Protein AF-Q6PPG6-F1 (afdb_monomer_lite)

Secondary structure (DSSP, 8-state):
----SEEEEEETTEEEEEEEEE-SSSSS--HHHHHHHHHHHHHHHT-S-EEETTEEEEEEEEEEEEEEEESEEEES--HHHHHHHHTT---HHHHHHHHHHHHHHHHHHHHHT-EEEEEEEE-------

Structure (mmCIF, N/CA/C/O backbone):
data_AF-Q6PPG6-F1
#
_entry.id   AF-Q6PPG6-F1
#
loop_
_atom_site.group_PDB
_atom_site.id
_atom_site.type_symbol
_atom_site.label_atom_id
_atom_site.label_alt_id
_atom_site.label_comp_id
_atom_site.label_asym_id
_atom_site.label_entity_id
_atom_site.label_seq_id
_atom_site.pdbx_PDB_ins_code
_atom_site.Cartn_x
_atom_site.Cartn_y
_atom_site.Cartn_z
_atom_site.occupancy
_atom_site.B_iso_or_equiv
_atom_site.auth_seq_id
_atom_site.auth_comp_id
_atom_site.auth_asym_id
_atom_site.auth_atom_id
_atom_site.pdbx_PDB_model_num
ATOM 1 N N . TYR A 1 1 ? -20.174 -7.221 -3.770 1.00 63.66 1 TYR A N 1
ATOM 2 C CA . TYR A 1 1 ? -19.837 -7.264 -2.335 1.00 63.66 1 TYR A CA 1
ATOM 3 C C . TYR A 1 1 ? -18.473 -6.624 -2.143 1.00 63.66 1 TYR A C 1
ATOM 5 O O . TYR A 1 1 ? -17.620 -6.829 -2.996 1.00 63.66 1 TYR A O 1
ATOM 13 N N . LEU A 1 2 ? -18.300 -5.807 -1.100 1.00 84.06 2 LEU A N 1
ATOM 14 C CA . LEU A 1 2 ? -17.007 -5.237 -0.711 1.00 84.06 2 LEU A CA 1
ATOM 15 C C . LEU A 1 2 ? -16.338 -6.225 0.253 1.00 84.06 2 LEU A C 1
ATOM 17 O O . LEU A 1 2 ? -16.837 -6.425 1.358 1.00 84.06 2 LEU A O 1
ATOM 21 N N . THR A 1 3 ? -15.270 -6.880 -0.191 1.00 90.06 3 THR A N 1
ATOM 22 C CA . THR A 1 3 ? -14.541 -7.897 0.578 1.00 90.06 3 THR A CA 1
ATOM 23 C C . THR A 1 3 ? -13.058 -7.571 0.559 1.00 90.06 3 THR A C 1
ATOM 25 O O . THR A 1 3 ? -12.526 -7.310 -0.522 1.00 90.06 3 THR A O 1
ATOM 28 N N . ALA A 1 4 ? -12.431 -7.612 1.733 1.00 93.44 4 ALA A N 1
ATOM 29 C CA . ALA A 1 4 ? -10.991 -7.502 1.877 1.00 93.44 4 ALA A CA 1
ATOM 30 C C . ALA A 1 4 ? -10.344 -8.835 1.500 1.00 93.44 4 ALA A C 1
ATOM 32 O O . ALA A 1 4 ? -10.961 -9.890 1.674 1.00 93.44 4 ALA A O 1
ATOM 33 N N . ASP A 1 5 ? -9.105 -8.787 1.020 1.00 96.19 5 ASP A N 1
ATOM 34 C CA . ASP A 1 5 ? -8.357 -10.000 0.692 1.00 96.19 5 ASP A CA 1
ATOM 35 C C . ASP A 1 5 ? -7.869 -10.713 1.962 1.00 96.19 5 ASP A C 1
ATOM 37 O O . ASP A 1 5 ? -7.891 -11.940 2.037 1.00 96.19 5 ASP A O 1
ATOM 41 N N . GLU A 1 6 ? -7.431 -9.949 2.968 1.00 96.75 6 GLU A N 1
ATOM 42 C CA . GLU A 1 6 ? -6.892 -10.476 4.223 1.00 96.75 6 GLU A CA 1
ATOM 43 C C . GLU A 1 6 ? -7.250 -9.556 5.403 1.00 96.75 6 GLU A C 1
ATOM 45 O O . GLU A 1 6 ? -7.256 -8.330 5.276 1.00 96.75 6 GLU A O 1
ATOM 50 N N . VAL A 1 7 ? -7.530 -10.154 6.565 1.00 96.62 7 VAL A N 1
ATOM 51 C CA . VAL A 1 7 ? -7.630 -9.461 7.857 1.00 96.62 7 VAL A CA 1
ATOM 52 C C . VAL A 1 7 ? -6.682 -10.163 8.822 1.00 96.62 7 VAL A C 1
ATOM 54 O O . VAL A 1 7 ? -6.890 -11.325 9.163 1.00 96.62 7 VAL A O 1
ATOM 57 N N . GLU A 1 8 ? -5.619 -9.474 9.224 1.00 97.25 8 GLU A N 1
ATOM 58 C CA . GLU A 1 8 ? -4.548 -10.027 10.057 1.00 97.25 8 GLU A CA 1
ATOM 59 C C . GLU A 1 8 ? -4.618 -9.444 11.468 1.00 97.25 8 GLU A C 1
ATOM 61 O O . GLU A 1 8 ? -4.605 -8.225 11.622 1.00 97.25 8 GLU A O 1
ATOM 66 N N . PHE A 1 9 ? -4.643 -10.295 12.495 1.00 96.75 9 PHE A N 1
ATOM 67 C CA . PHE A 1 9 ? -4.508 -9.866 13.889 1.00 96.75 9 PHE A CA 1
ATOM 68 C C . PHE A 1 9 ? -3.044 -9.563 14.210 1.00 96.75 9 PHE A C 1
ATOM 70 O O . PHE A 1 9 ? -2.185 -10.436 14.113 1.00 96.75 9 PHE A O 1
ATOM 77 N N . ILE A 1 10 ? -2.772 -8.327 14.626 1.00 96.25 10 ILE A N 1
ATOM 78 C CA . ILE A 1 10 ? -1.453 -7.892 15.109 1.00 96.25 10 ILE A CA 1
ATOM 79 C C . ILE A 1 10 ? -1.326 -8.141 16.613 1.00 96.25 10 ILE A C 1
ATOM 81 O O . ILE A 1 10 ? -0.237 -8.389 17.127 1.00 96.25 10 ILE A O 1
ATOM 85 N N . ASN A 1 11 ? -2.453 -8.084 17.321 1.00 95.06 11 ASN A N 1
ATOM 86 C CA . ASN A 1 11 ? -2.627 -8.495 18.709 1.00 95.06 11 ASN A CA 1
ATOM 87 C C . ASN A 1 11 ? -4.120 -8.786 18.959 1.00 95.06 11 ASN A C 1
ATOM 89 O O . ASN A 1 11 ? -4.907 -8.812 18.016 1.00 95.06 11 ASN A O 1
ATOM 93 N N . GLU A 1 12 ? -4.510 -9.015 20.214 1.00 93.62 12 GLU A N 1
ATOM 94 C CA . GLU A 1 12 ? -5.885 -9.390 20.582 1.00 93.62 12 GLU A CA 1
ATOM 95 C C . GLU A 1 12 ? -6.947 -8.344 20.197 1.00 93.62 12 GLU A C 1
ATOM 97 O O . GLU A 1 12 ? -8.081 -8.721 19.907 1.00 93.62 12 GLU A O 1
ATOM 102 N N . ASP A 1 13 ? -6.580 -7.058 20.140 1.00 95.38 13 ASP A N 1
ATOM 103 C CA . ASP A 1 13 ? -7.517 -5.941 19.948 1.00 95.38 13 ASP A CA 1
ATOM 104 C C . ASP A 1 13 ? -7.261 -5.146 18.658 1.00 95.38 13 ASP A C 1
ATOM 106 O O . ASP A 1 13 ? -7.866 -4.091 18.450 1.00 95.38 13 ASP A O 1
ATOM 110 N N . GLU A 1 14 ? -6.334 -5.586 17.807 1.00 97.19 14 GLU A N 1
ATOM 111 C CA . GLU A 1 14 ? -5.875 -4.803 16.663 1.00 97.19 14 GLU A CA 1
ATOM 112 C C . GLU A 1 14 ? -5.657 -5.647 15.418 1.00 97.19 14 GLU A C 1
ATOM 114 O O . GLU A 1 14 ? -4.940 -6.651 15.442 1.00 97.19 14 GLU A O 1
ATOM 119 N N . VAL A 1 15 ? -6.237 -5.186 14.311 1.00 98.12 15 VAL A N 1
ATOM 120 C CA . VAL A 1 15 ? -6.141 -5.860 13.017 1.00 98.12 15 VAL A CA 1
ATOM 121 C C . VAL A 1 15 ? -5.659 -4.943 11.898 1.00 98.12 15 VAL A C 1
ATOM 123 O O . VAL A 1 15 ? -5.863 -3.728 11.910 1.00 98.12 15 VAL A O 1
ATOM 126 N N . ILE A 1 16 ? -5.067 -5.544 10.873 1.00 98.25 16 ILE A N 1
ATOM 127 C CA . ILE A 1 16 ? -4.815 -4.902 9.586 1.00 98.25 16 ILE A CA 1
ATOM 128 C C . ILE A 1 16 ? -5.785 -5.483 8.564 1.00 98.25 16 ILE A C 1
ATOM 130 O O . ILE A 1 16 ? -5.776 -6.685 8.310 1.00 98.25 16 ILE A O 1
ATOM 134 N N . ILE A 1 17 ? -6.591 -4.619 7.950 1.00 98.12 17 ILE A N 1
ATOM 135 C CA . ILE A 1 17 ? -7.396 -4.945 6.771 1.00 98.12 17 ILE A CA 1
ATOM 136 C C . ILE A 1 17 ? -6.528 -4.699 5.542 1.00 98.12 17 ILE A C 1
ATOM 138 O O . ILE A 1 17 ? -6.025 -3.590 5.340 1.00 98.12 17 ILE A O 1
ATOM 142 N N . ARG A 1 18 ? -6.351 -5.723 4.710 1.00 97.81 18 ARG A N 1
ATOM 143 C CA . ARG A 1 18 ? -5.394 -5.688 3.611 1.00 97.81 18 ARG A CA 1
ATOM 144 C C . ARG A 1 18 ? -6.029 -5.997 2.263 1.00 97.81 18 ARG A C 1
ATOM 146 O O . ARG A 1 18 ? -6.781 -6.954 2.111 1.00 97.81 18 ARG A O 1
ATOM 153 N N . GLU A 1 19 ? -5.642 -5.200 1.272 1.00 98.06 19 GLU A N 1
ATOM 154 C CA . GLU A 1 19 ? -5.839 -5.485 -0.152 1.00 98.06 19 GLU A CA 1
ATOM 155 C C . GLU A 1 19 ? -4.485 -5.799 -0.779 1.00 98.06 19 GLU A C 1
ATOM 157 O O . GLU A 1 19 ? -3.502 -5.085 -0.556 1.00 98.06 19 GLU A O 1
ATOM 162 N N . SER A 1 20 ? -4.435 -6.868 -1.567 1.00 97.19 20 SER A N 1
ATOM 163 C CA . SER A 1 20 ? -3.216 -7.369 -2.183 1.00 97.19 20 SER A CA 1
ATOM 164 C C . SER A 1 20 ? -3.331 -7.334 -3.701 1.00 97.19 20 SER A C 1
ATOM 166 O O . SER A 1 20 ? -4.227 -7.930 -4.294 1.00 97.19 20 SER A O 1
ATOM 168 N N . LYS A 1 21 ? -2.383 -6.676 -4.373 1.00 96.69 21 LYS A N 1
ATOM 169 C CA . LYS A 1 21 ? -2.272 -6.721 -5.837 1.00 96.69 21 LYS A CA 1
ATOM 170 C C . LYS A 1 21 ? -0.937 -7.334 -6.228 1.00 96.69 21 LYS A C 1
ATOM 172 O O . LYS A 1 21 ? 0.121 -6.860 -5.825 1.00 96.69 21 LYS A O 1
ATOM 177 N N . ASN A 1 22 ? -1.000 -8.367 -7.057 1.00 95.75 22 ASN A N 1
ATOM 178 C CA . ASN A 1 22 ? 0.165 -9.075 -7.568 1.00 95.75 22 ASN A CA 1
ATOM 179 C C . ASN A 1 22 ? 0.314 -8.865 -9.079 1.00 95.75 22 ASN A C 1
ATOM 181 O O . ASN A 1 22 ? -0.671 -8.659 -9.790 1.00 95.75 22 ASN A O 1
ATOM 185 N N . THR A 1 23 ? 1.535 -8.978 -9.595 1.00 93.62 23 THR A N 1
ATOM 186 C CA . THR A 1 23 ? 1.780 -9.118 -11.031 1.00 93.62 23 THR A CA 1
ATOM 187 C C . THR A 1 23 ? 2.819 -10.193 -11.315 1.00 93.62 23 THR A C 1
ATOM 189 O O . THR A 1 23 ? 3.853 -10.264 -10.667 1.00 93.62 23 THR A O 1
ATOM 192 N N . THR A 1 24 ? 2.569 -11.006 -12.341 1.00 87.31 24 THR A N 1
ATOM 193 C CA . THR A 1 24 ? 3.532 -12.000 -12.853 1.00 87.31 24 THR A CA 1
ATOM 194 C C . THR A 1 24 ? 4.152 -11.590 -14.190 1.00 87.31 24 THR A C 1
ATOM 196 O O . THR A 1 24 ? 5.076 -12.237 -14.674 1.00 87.31 24 THR A O 1
ATOM 199 N N . ARG A 1 25 ? 3.641 -10.519 -14.816 1.00 84.88 25 ARG A N 1
ATOM 200 C CA . ARG A 1 25 ? 4.057 -10.059 -16.157 1.00 84.88 25 ARG A CA 1
ATOM 201 C C . ARG A 1 25 ? 4.782 -8.716 -16.139 1.00 84.88 25 ARG A C 1
ATOM 203 O O . ARG A 1 25 ? 5.522 -8.411 -17.069 1.00 84.88 25 ARG A O 1
ATOM 210 N N . GLY A 1 26 ? 4.533 -7.894 -15.123 1.00 86.00 26 GLY A N 1
ATOM 211 C CA . GLY A 1 26 ? 5.168 -6.592 -14.938 1.00 86.00 26 GLY A CA 1
ATOM 212 C C . GLY A 1 26 ? 6.080 -6.568 -13.715 1.00 86.00 26 GLY A C 1
ATOM 213 O O . GLY A 1 26 ? 6.177 -7.541 -12.978 1.00 86.00 26 GLY A O 1
ATOM 214 N N . VAL A 1 27 ? 6.719 -5.422 -13.482 1.00 92.19 27 VAL A N 1
ATOM 215 C CA . VAL A 1 27 ? 7.468 -5.178 -12.235 1.00 92.19 27 VAL A CA 1
ATOM 216 C C . VAL A 1 27 ? 6.517 -4.859 -11.083 1.00 92.19 27 VAL A C 1
ATOM 218 O O . VAL A 1 27 ? 6.694 -5.347 -9.979 1.00 92.19 27 VAL A O 1
ATOM 221 N N . LEU A 1 28 ? 5.479 -4.067 -11.356 1.00 94.69 28 LEU A N 1
ATOM 222 C CA . LEU A 1 28 ? 4.427 -3.709 -10.404 1.00 94.69 28 LEU A CA 1
ATOM 223 C C . LEU A 1 28 ? 3.048 -3.940 -11.028 1.00 94.69 28 LEU A C 1
ATOM 225 O O . LEU A 1 28 ? 2.938 -3.875 -12.265 1.00 94.69 28 LEU A O 1
ATOM 229 N N . PRO A 1 29 ? 2.001 -4.137 -10.206 1.00 95.8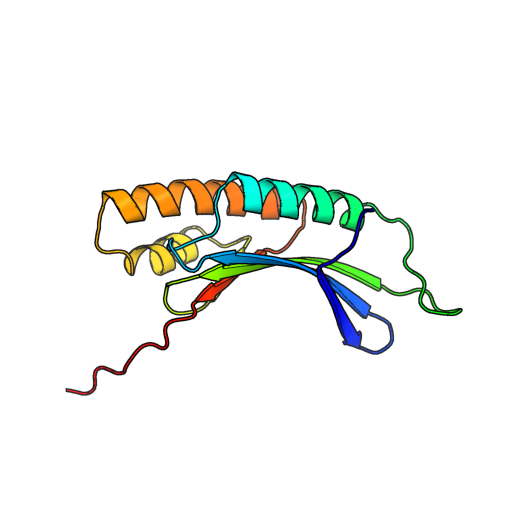1 29 PRO A N 1
ATOM 230 C CA . PRO A 1 29 ? 0.615 -4.153 -10.664 1.00 95.81 29 PRO A CA 1
ATOM 231 C C . PRO A 1 29 ? 0.249 -2.949 -11.548 1.00 95.81 29 PRO A C 1
ATOM 233 O O . PRO A 1 29 ? 0.957 -1.926 -11.620 1.00 95.81 29 PRO A O 1
ATOM 236 N N . SER A 1 30 ? -0.841 -3.078 -12.305 1.00 95.75 30 SER A N 1
ATOM 237 C CA . SER A 1 30 ? -1.288 -1.982 -13.165 1.00 95.75 30 SER A CA 1
ATOM 238 C C . SER A 1 30 ? -1.772 -0.798 -12.322 1.00 95.75 30 SER A C 1
ATOM 240 O O . SER A 1 30 ? -2.152 -0.951 -11.165 1.00 95.75 30 S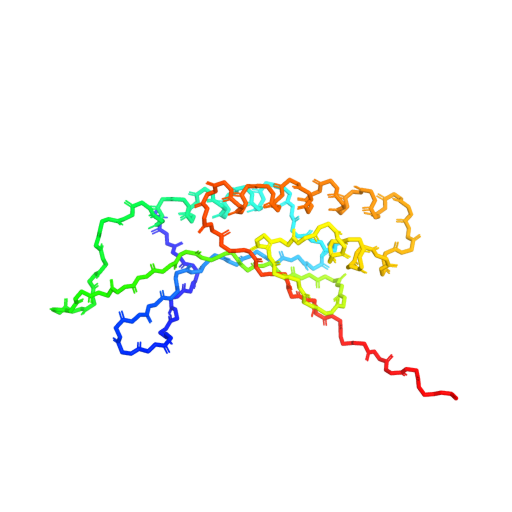ER A O 1
ATOM 242 N N . MET A 1 31 ? -1.780 0.407 -12.902 1.00 96.69 31 MET A N 1
ATOM 243 C CA . MET A 1 31 ? -2.325 1.570 -12.190 1.00 96.69 31 MET A CA 1
ATOM 244 C C . MET A 1 31 ? -3.811 1.416 -11.872 1.00 96.69 31 MET A C 1
ATOM 246 O O . MET A 1 31 ? -4.259 1.942 -10.860 1.00 96.69 31 MET A O 1
ATOM 250 N N . ASN A 1 32 ? -4.561 0.700 -12.712 1.00 96.81 32 ASN A N 1
ATOM 251 C CA . ASN A 1 32 ? -5.974 0.442 -12.462 1.00 96.81 32 ASN A CA 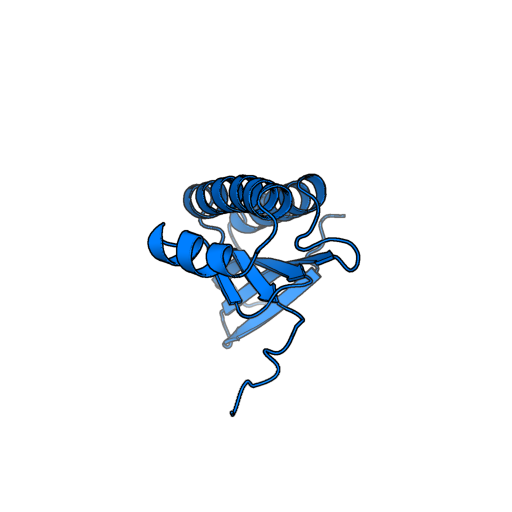1
ATOM 252 C C . ASN A 1 32 ? -6.147 -0.492 -11.260 1.00 96.81 32 ASN A C 1
ATOM 254 O O . ASN A 1 32 ? -6.960 -0.191 -10.396 1.00 96.81 32 ASN A O 1
ATOM 258 N N . ASP A 1 33 ? -5.325 -1.542 -11.152 1.00 96.38 33 ASP A N 1
ATOM 259 C CA . ASP A 1 33 ? -5.346 -2.448 -9.995 1.00 96.38 33 ASP A CA 1
ATOM 260 C C . ASP A 1 33 ? -4.991 -1.712 -8.698 1.00 96.38 33 ASP A C 1
ATOM 262 O O . ASP A 1 33 ? -5.657 -1.882 -7.681 1.00 96.38 33 ASP A O 1
ATOM 266 N N . ILE A 1 34 ? -3.961 -0.858 -8.731 1.00 97.44 34 ILE A N 1
ATOM 267 C CA . ILE A 1 34 ? -3.542 -0.076 -7.558 1.00 97.44 34 ILE A CA 1
ATOM 268 C C . ILE A 1 34 ? -4.655 0.893 -7.133 1.00 97.44 34 ILE A C 1
ATOM 270 O O . ILE A 1 34 ? -4.974 0.979 -5.950 1.00 97.44 34 ILE A O 1
ATOM 274 N N . LYS A 1 35 ? -5.268 1.606 -8.088 1.00 97.56 35 LYS A N 1
ATOM 275 C CA . LYS A 1 35 ? -6.373 2.541 -7.818 1.00 97.56 35 LYS A CA 1
ATOM 276 C C . LYS A 1 35 ? -7.603 1.837 -7.251 1.00 97.56 35 LYS A C 1
ATOM 278 O O . LYS A 1 35 ? -8.190 2.343 -6.303 1.00 97.56 35 LYS A O 1
ATOM 283 N N . ASP A 1 36 ? -7.964 0.683 -7.806 1.00 96.38 36 ASP A N 1
ATOM 284 C CA . ASP A 1 36 ? -9.064 -0.147 -7.306 1.00 96.38 36 ASP A CA 1
ATOM 285 C C . ASP A 1 36 ? -8.827 -0.574 -5.850 1.00 96.38 36 ASP A C 1
ATOM 287 O O . ASP A 1 36 ? -9.683 -0.359 -4.993 1.00 96.38 36 ASP A O 1
ATOM 291 N N . GLY A 1 37 ? -7.635 -1.095 -5.541 1.00 96.69 37 GLY A N 1
ATOM 292 C CA . GLY A 1 37 ? -7.299 -1.488 -4.172 1.00 96.69 37 GLY A CA 1
ATOM 293 C C . GLY A 1 37 ? -7.306 -0.302 -3.200 1.00 96.69 37 GLY A C 1
ATOM 294 O O . GLY A 1 37 ? -7.879 -0.402 -2.119 1.00 96.69 37 GLY A O 1
ATOM 295 N N . LEU A 1 38 ? -6.745 0.851 -3.589 1.00 97.69 38 LEU A N 1
ATOM 296 C CA . LEU A 1 38 ? -6.774 2.057 -2.751 1.00 97.69 38 LEU A CA 1
ATOM 297 C C . LEU A 1 38 ? -8.199 2.549 -2.501 1.00 97.69 38 LEU A C 1
ATOM 299 O O . LEU A 1 38 ? -8.506 2.970 -1.391 1.00 97.69 38 LEU A O 1
ATOM 303 N N . PHE A 1 39 ? -9.074 2.480 -3.506 1.00 96.62 39 PHE A N 1
ATOM 304 C CA . PHE A 1 39 ? -10.469 2.875 -3.351 1.00 96.62 39 PHE A CA 1
ATOM 305 C C . PHE A 1 39 ? -11.185 2.012 -2.308 1.00 96.62 39 PHE A C 1
ATOM 307 O O . PHE A 1 39 ? -11.851 2.547 -1.425 1.00 96.62 39 PHE A O 1
ATOM 314 N N . LYS A 1 40 ? -11.001 0.689 -2.341 1.00 96.62 40 LYS A N 1
ATOM 315 C CA . LYS A 1 40 ? -11.561 -0.193 -1.308 1.00 96.62 40 LYS A CA 1
ATOM 316 C C . LYS A 1 40 ? -10.985 0.100 0.078 1.00 96.62 40 LYS A C 1
ATOM 318 O O . LYS A 1 40 ? -11.737 0.184 1.043 1.00 96.62 40 LYS A O 1
ATOM 323 N N . LEU A 1 41 ? -9.667 0.285 0.180 1.00 97.88 41 LEU A N 1
ATOM 324 C CA . LEU A 1 41 ? -9.004 0.595 1.449 1.00 97.88 41 LEU A CA 1
ATOM 325 C C . LEU A 1 41 ? -9.435 1.947 2.021 1.00 97.88 41 LEU A C 1
ATOM 327 O O . LEU A 1 41 ? -9.527 2.075 3.236 1.00 97.88 41 LEU A O 1
ATOM 331 N N . LEU A 1 42 ? -9.757 2.925 1.171 1.00 96.88 42 LEU A N 1
ATOM 332 C CA . LEU A 1 42 ? -10.375 4.176 1.601 1.00 96.88 42 LEU A CA 1
ATOM 333 C C . LEU A 1 42 ? -11.747 3.925 2.231 1.00 96.88 42 LEU A C 1
ATOM 335 O O . LEU A 1 42 ? -12.041 4.478 3.281 1.00 96.88 42 LEU A O 1
ATOM 339 N N . LEU A 1 43 ? -12.581 3.061 1.648 1.00 96.69 43 LEU A N 1
ATOM 340 C CA . LEU A 1 43 ? -13.865 2.713 2.266 1.00 96.69 43 LEU A CA 1
ATOM 341 C C . LEU A 1 43 ? -13.665 2.047 3.634 1.00 96.69 43 LEU A C 1
ATOM 343 O O . LEU A 1 43 ? -14.363 2.392 4.585 1.00 96.69 43 LEU A O 1
ATOM 347 N N . TYR A 1 44 ? -12.687 1.144 3.751 1.00 96.50 44 TYR A N 1
ATOM 348 C CA . TYR A 1 44 ? -12.350 0.519 5.029 1.00 96.50 44 TYR A CA 1
ATOM 349 C C . TYR A 1 44 ? -11.796 1.517 6.048 1.00 96.50 44 TYR A C 1
ATOM 351 O O . TYR A 1 44 ? -12.178 1.455 7.212 1.00 96.50 44 TYR A O 1
ATOM 359 N N . SER A 1 45 ? -10.949 2.463 5.636 1.00 95.44 45 SER A N 1
ATOM 360 C CA . SER A 1 45 ? -10.354 3.447 6.549 1.00 95.44 45 SER A CA 1
ATOM 361 C C . SER A 1 45 ? -11.372 4.427 7.136 1.00 95.44 45 SER A C 1
ATOM 363 O O . SER A 1 45 ? -11.091 5.045 8.157 1.00 95.44 45 SER A O 1
ATOM 365 N N . GLN A 1 46 ? -12.549 4.559 6.515 1.00 95.00 46 GLN A N 1
ATOM 366 C CA . GLN A 1 46 ? -13.639 5.414 6.994 1.00 95.00 46 GLN A CA 1
ATOM 367 C C . GLN A 1 46 ? -14.663 4.687 7.876 1.00 95.00 46 GLN A C 1
ATOM 369 O O . GLN A 1 46 ? -15.660 5.293 8.276 1.00 95.00 46 GLN A O 1
ATOM 374 N N . LEU A 1 47 ? -14.463 3.404 8.192 1.00 95.00 47 LEU A N 1
ATOM 375 C CA . LEU A 1 47 ? -15.321 2.723 9.159 1.00 95.00 47 LEU A CA 1
ATOM 376 C C . LEU A 1 47 ? -15.187 3.391 10.537 1.00 95.00 47 LEU A C 1
ATOM 378 O O . LEU A 1 47 ? -14.090 3.699 10.994 1.00 95.00 47 LEU A O 1
ATOM 382 N N . SER A 1 48 ? -16.306 3.609 11.227 1.00 95.12 48 SER A N 1
ATOM 383 C CA . SER A 1 48 ? -16.271 4.157 12.589 1.00 95.12 48 SER A CA 1
ATOM 384 C C . SER A 1 48 ? -15.868 3.100 13.616 1.00 95.12 48 SER A C 1
ATOM 386 O O . SER A 1 48 ? -15.198 3.400 14.607 1.00 95.12 48 SER A O 1
ATOM 388 N N . GLU A 1 49 ? -16.301 1.858 13.391 1.00 95.94 49 GLU A N 1
ATOM 389 C CA . GLU A 1 49 ? -16.108 0.733 14.298 1.00 95.94 49 GLU A CA 1
ATOM 390 C C . GLU A 1 49 ? -15.952 -0.568 13.513 1.00 95.94 49 GLU A C 1
ATOM 392 O O . GLU A 1 49 ? -16.611 -0.775 12.493 1.00 95.94 49 GLU A O 1
ATOM 397 N N . LEU A 1 50 ? -15.106 -1.454 14.030 1.00 95.94 50 LEU A N 1
ATOM 398 C CA . LEU A 1 50 ? -14.984 -2.834 13.591 1.00 95.94 50 LEU A CA 1
ATOM 399 C C . LEU A 1 50 ? -15.224 -3.725 14.805 1.00 95.94 50 LEU A C 1
ATOM 401 O O . LEU A 1 50 ? -14.617 -3.508 15.855 1.00 95.94 50 LEU A O 1
ATOM 405 N N . HIS A 1 51 ? -16.107 -4.707 14.659 1.00 95.19 51 HIS A N 1
ATOM 406 C CA . HIS A 1 51 ? -16.458 -5.641 15.724 1.00 95.19 51 HIS A CA 1
ATOM 407 C C . HIS A 1 51 ? -16.106 -7.064 15.303 1.00 95.19 51 HIS A C 1
ATOM 409 O O . HIS A 1 51 ? -16.366 -7.460 14.164 1.00 95.19 51 HIS A O 1
ATOM 415 N N . TYR A 1 52 ? -15.521 -7.818 16.226 1.00 94.38 52 TYR A N 1
ATOM 416 C CA . TYR A 1 52 ? -15.317 -9.256 16.115 1.00 94.38 52 TYR A CA 1
ATOM 417 C C . TYR A 1 52 ? -15.959 -9.910 17.335 1.00 94.38 52 TYR A C 1
ATOM 419 O O . TYR A 1 52 ? -15.527 -9.683 18.466 1.00 94.38 52 TYR A O 1
ATOM 427 N N . GLU A 1 53 ? -17.036 -10.661 17.094 1.00 91.50 53 GLU A N 1
ATOM 428 C CA . GLU A 1 53 ? -17.982 -11.075 18.139 1.00 91.50 53 GLU A CA 1
ATOM 429 C C . GLU A 1 53 ? -18.484 -9.848 18.929 1.00 91.50 53 GLU A C 1
ATOM 431 O O . GLU A 1 53 ? -18.911 -8.867 18.321 1.00 91.50 53 GLU A O 1
ATOM 436 N N . ASP A 1 54 ? -18.400 -9.873 20.261 1.00 91.94 54 ASP A N 1
ATOM 437 C CA . ASP A 1 54 ? -18.825 -8.778 21.143 1.00 91.94 54 ASP A CA 1
ATOM 438 C C . ASP A 1 54 ? -17.696 -7.774 21.454 1.00 91.94 54 ASP A C 1
ATOM 440 O O . ASP A 1 54 ? -17.794 -6.978 22.393 1.00 91.94 54 ASP A O 1
ATOM 444 N N . ARG A 1 55 ? -16.583 -7.818 20.705 1.00 93.50 55 ARG A N 1
ATOM 445 C CA . ARG A 1 55 ? -15.395 -6.989 20.954 1.00 93.50 55 ARG A CA 1
ATOM 446 C C . ARG A 1 55 ? -15.170 -5.980 19.840 1.00 93.50 55 ARG A C 1
ATOM 448 O O . ARG A 1 55 ? -15.110 -6.330 18.663 1.00 93.50 55 ARG A O 1
ATOM 455 N N . ARG A 1 56 ? -14.944 -4.725 20.230 1.00 96.56 56 ARG A N 1
ATOM 456 C CA . ARG A 1 56 ? -14.503 -3.666 19.321 1.00 96.56 56 ARG A CA 1
ATOM 457 C C . ARG A 1 56 ? -12.998 -3.765 19.091 1.00 96.56 56 ARG A C 1
ATOM 459 O O . ARG A 1 56 ? -12.231 -3.729 20.047 1.00 96.56 56 ARG A O 1
ATOM 466 N N . LEU A 1 57 ? -12.592 -3.786 17.827 1.00 97.81 57 LEU A N 1
ATOM 467 C CA . LEU A 1 57 ? -11.194 -3.820 17.412 1.00 97.81 57 LEU A CA 1
ATOM 468 C C . LEU A 1 57 ? -10.714 -2.439 16.953 1.00 97.81 57 LEU A C 1
ATOM 470 O O . LEU A 1 57 ? -11.449 -1.679 16.311 1.00 97.81 57 LEU A O 1
ATOM 474 N N . ARG A 1 58 ? -9.448 -2.128 17.240 1.00 97.56 58 ARG A N 1
ATOM 475 C CA . ARG A 1 58 ? -8.685 -1.124 16.492 1.00 97.56 58 ARG A CA 1
ATOM 476 C C . ARG A 1 58 ? -8.312 -1.723 15.142 1.00 97.56 58 ARG A C 1
ATOM 478 O O . ARG A 1 58 ? -8.049 -2.919 15.038 1.00 97.56 58 ARG A O 1
ATOM 485 N N . PHE A 1 59 ? -8.275 -0.905 14.100 1.00 97.62 59 PHE A N 1
ATOM 486 C CA . PHE A 1 59 ? -7.884 -1.399 12.791 1.00 97.62 59 PHE A CA 1
ATOM 487 C C . PHE A 1 59 ? -7.180 -0.336 11.963 1.00 97.62 59 PHE A C 1
ATOM 489 O O . PHE A 1 59 ? -7.376 0.865 12.151 1.00 97.62 59 PHE A O 1
ATOM 496 N N . THR A 1 60 ? -6.374 -0.804 11.018 1.00 97.44 60 THR A N 1
ATOM 497 C CA . THR A 1 60 ? -5.798 0.020 9.956 1.00 97.44 60 THR A CA 1
ATOM 498 C C . THR A 1 60 ? -6.015 -0.647 8.604 1.00 97.44 60 THR A C 1
ATOM 500 O O . THR A 1 60 ? -6.166 -1.865 8.510 1.00 97.44 60 THR A O 1
ATOM 503 N N . ALA A 1 61 ? -6.059 0.162 7.549 1.00 97.88 61 ALA A N 1
ATOM 504 C CA . ALA A 1 61 ? -6.106 -0.306 6.172 1.00 97.88 61 ALA A CA 1
ATOM 505 C C . ALA A 1 61 ? -4.696 -0.264 5.563 1.00 97.88 61 ALA A C 1
ATOM 507 O O . ALA A 1 61 ? -3.974 0.722 5.727 1.00 97.88 61 ALA A O 1
ATOM 508 N N . GLN A 1 62 ? -4.309 -1.319 4.846 1.00 98.50 62 GLN A N 1
ATOM 509 C CA . GLN A 1 62 ? -2.981 -1.445 4.248 1.00 98.50 62 GLN A CA 1
ATOM 510 C C . GLN A 1 62 ? -3.053 -2.032 2.836 1.00 98.50 62 GLN A C 1
ATOM 512 O O . GLN A 1 62 ? -3.736 -3.021 2.578 1.00 98.50 62 GLN A O 1
ATOM 517 N N . MET A 1 63 ? -2.293 -1.449 1.914 1.00 98.38 63 MET A N 1
ATOM 518 C CA . MET A 1 63 ? -2.067 -2.011 0.585 1.00 98.38 63 MET A CA 1
ATOM 519 C C . MET A 1 63 ? -0.828 -2.906 0.613 1.00 98.38 63 MET A C 1
ATOM 521 O O . MET A 1 63 ? 0.218 -2.500 1.119 1.00 98.38 63 MET A O 1
ATOM 525 N N . ARG A 1 64 ? -0.897 -4.083 -0.007 1.00 98.25 64 ARG A N 1
ATOM 526 C CA . ARG A 1 64 ? 0.272 -4.918 -0.304 1.00 98.25 64 ARG A CA 1
ATOM 527 C C . ARG A 1 64 ? 0.412 -5.084 -1.813 1.00 98.25 64 ARG A C 1
ATOM 529 O O . ARG A 1 64 ? -0.501 -5.550 -2.486 1.00 98.25 64 ARG A O 1
ATOM 536 N N . LEU A 1 65 ? 1.565 -4.711 -2.355 1.00 97.88 65 LEU A N 1
ATOM 537 C CA . LEU A 1 65 ? 1.901 -4.908 -3.761 1.00 97.88 65 LEU A CA 1
ATOM 538 C C . LEU A 1 65 ? 3.040 -5.916 -3.871 1.00 97.88 65 LEU A C 1
ATOM 540 O O . LEU A 1 65 ? 4.097 -5.709 -3.278 1.00 97.88 65 LEU A O 1
ATOM 544 N N . THR A 1 66 ? 2.847 -6.967 -4.658 1.00 96.75 66 THR A N 1
ATOM 545 C CA . THR A 1 66 ? 3.902 -7.938 -4.977 1.00 96.75 66 THR A CA 1
ATOM 546 C C . THR A 1 66 ? 4.247 -7.896 -6.459 1.00 96.75 66 THR A C 1
ATOM 548 O O . THR A 1 66 ? 3.404 -7.568 -7.308 1.00 96.75 66 THR A O 1
ATOM 551 N N . GLY A 1 67 ? 5.507 -8.169 -6.782 1.00 94.62 67 GLY A N 1
ATOM 552 C CA . GLY A 1 67 ? 5.956 -8.175 -8.165 1.00 94.62 67 GLY A CA 1
ATOM 553 C C . GLY A 1 67 ? 7.427 -8.521 -8.349 1.00 94.62 67 GLY A C 1
ATOM 554 O O . GLY A 1 67 ? 8.148 -8.884 -7.422 1.00 94.62 67 GLY A O 1
ATOM 555 N N . ASN A 1 68 ? 7.876 -8.397 -9.596 1.00 92.69 68 ASN A N 1
ATOM 556 C CA . ASN A 1 68 ? 9.192 -8.852 -10.029 1.00 92.69 68 ASN A CA 1
ATOM 557 C C . ASN A 1 68 ? 10.271 -7.768 -9.836 1.00 92.69 68 ASN A C 1
ATOM 559 O O . ASN A 1 68 ? 10.646 -7.068 -10.781 1.00 92.69 68 ASN A O 1
ATOM 563 N N . PHE A 1 69 ? 10.718 -7.604 -8.594 1.00 93.31 69 PHE A N 1
ATOM 564 C CA . PHE A 1 69 ? 11.829 -6.747 -8.167 1.00 93.31 69 PHE A CA 1
ATOM 565 C C . PHE A 1 69 ? 12.441 -7.301 -6.873 1.00 93.31 69 PHE A C 1
ATOM 567 O O . PHE A 1 69 ? 11.906 -8.246 -6.296 1.00 93.31 69 PHE A O 1
ATOM 574 N N . SER A 1 70 ? 13.548 -6.719 -6.409 1.00 94.38 70 SER A N 1
ATOM 575 C CA . SER A 1 70 ? 14.234 -7.146 -5.187 1.00 94.38 70 SER A CA 1
ATOM 576 C C . SER A 1 70 ? 13.914 -6.232 -4.006 1.00 94.38 70 SER A C 1
ATOM 578 O O . SER A 1 70 ? 13.849 -5.007 -4.144 1.00 94.38 70 SER A O 1
ATOM 580 N N . GLY A 1 71 ? 13.806 -6.833 -2.821 1.00 94.94 71 GLY A N 1
ATOM 581 C CA . GLY A 1 71 ? 13.663 -6.120 -1.551 1.00 94.94 71 GLY A CA 1
ATOM 582 C C . GLY A 1 71 ? 12.241 -5.643 -1.250 1.00 94.94 71 GLY A C 1
ATOM 583 O O . GLY A 1 71 ? 11.265 -6.108 -1.837 1.00 94.94 71 GLY A O 1
ATOM 584 N N . GLU A 1 72 ? 12.137 -4.720 -0.297 1.00 96.94 72 GLU A N 1
ATOM 585 C CA . GLU A 1 72 ? 10.871 -4.182 0.204 1.00 96.94 72 GLU A CA 1
ATOM 586 C C . GLU A 1 72 ? 10.930 -2.653 0.281 1.00 96.94 72 GLU A C 1
ATOM 588 O O . GLU A 1 72 ? 11.985 -2.065 0.532 1.00 96.94 72 GLU A O 1
ATOM 593 N N . LEU A 1 73 ? 9.789 -2.004 0.055 1.00 97.94 73 LEU A N 1
ATOM 594 C CA . LEU A 1 73 ? 9.617 -0.562 0.201 1.00 97.94 73 LEU A CA 1
ATOM 595 C C . LEU A 1 73 ? 8.268 -0.286 0.865 1.00 97.94 73 LEU A C 1
ATOM 597 O O . LEU A 1 73 ? 7.232 -0.738 0.386 1.00 97.94 73 LEU A O 1
ATOM 601 N N . SER A 1 74 ? 8.281 0.474 1.956 1.00 98.25 74 SER A N 1
ATOM 602 C CA . SER A 1 74 ? 7.063 0.949 2.620 1.00 98.25 74 SER A CA 1
ATOM 603 C C . SER A 1 74 ? 6.782 2.392 2.228 1.00 98.25 74 SER A C 1
ATOM 605 O O . SER A 1 74 ? 7.679 3.225 2.311 1.00 98.25 74 SER A O 1
ATOM 607 N N . LEU A 1 75 ? 5.547 2.681 1.828 1.00 98.44 75 LEU A N 1
ATOM 608 C CA . LEU A 1 75 ? 5.043 4.009 1.499 1.00 98.44 75 LEU A CA 1
ATOM 609 C C . LEU A 1 75 ? 4.037 4.469 2.576 1.00 98.44 75 LEU A C 1
ATOM 611 O O . LEU A 1 75 ? 3.262 3.638 3.057 1.00 98.44 75 LEU A O 1
ATOM 615 N N . PRO A 1 76 ? 4.002 5.763 2.929 1.00 98.31 76 PRO A N 1
ATOM 616 C CA . PRO A 1 76 ? 4.829 6.820 2.362 1.00 98.31 76 PRO A CA 1
ATOM 617 C C . PRO A 1 76 ? 6.313 6.713 2.764 1.00 98.31 76 PRO A C 1
ATOM 619 O O . PRO A 1 76 ? 6.658 6.359 3.888 1.00 98.31 76 PRO A O 1
ATOM 622 N N . ALA A 1 77 ? 7.193 7.015 1.814 1.00 97.69 77 ALA A N 1
ATOM 623 C CA . ALA A 1 77 ? 8.643 6.980 1.912 1.00 97.69 77 ALA A CA 1
ATOM 624 C C . ALA A 1 77 ? 9.238 8.356 1.600 1.00 97.69 77 ALA A C 1
ATOM 626 O O . ALA A 1 77 ? 8.680 9.150 0.838 1.00 97.69 77 ALA A O 1
ATOM 627 N N . LYS A 1 78 ? 10.433 8.604 2.144 1.00 97.38 78 LYS A N 1
ATOM 628 C CA . LYS A 1 78 ? 11.256 9.759 1.768 1.00 97.38 78 LYS A CA 1
ATOM 629 C C . LYS A 1 78 ? 11.780 9.599 0.344 1.00 97.38 78 LYS A C 1
ATOM 631 O O . LYS A 1 78 ? 12.053 8.484 -0.100 1.00 97.38 78 LYS A O 1
ATOM 636 N N . GLU A 1 79 ? 12.044 10.724 -0.312 1.00 95.75 79 GLU A N 1
ATOM 637 C CA . GLU A 1 79 ? 12.594 10.752 -1.671 1.00 95.75 79 GLU A CA 1
ATOM 638 C C . GLU A 1 79 ? 13.891 9.938 -1.802 1.00 95.75 79 GLU A C 1
ATOM 640 O O . GLU A 1 79 ? 14.053 9.166 -2.740 1.00 95.75 79 GLU A O 1
ATOM 645 N N . SER A 1 80 ? 14.792 10.012 -0.816 1.00 96.62 80 SER A N 1
ATOM 646 C CA . SER A 1 80 ? 16.032 9.224 -0.822 1.00 96.62 80 SER A CA 1
ATOM 647 C C . SER A 1 80 ? 15.785 7.710 -0.830 1.00 96.62 80 SER A C 1
ATOM 649 O O . SER A 1 80 ? 16.515 6.974 -1.491 1.00 96.62 80 SER A O 1
ATOM 651 N N . CYS A 1 81 ? 14.747 7.239 -0.134 1.00 97.06 81 CYS A N 1
ATOM 652 C CA . CYS A 1 81 ? 14.351 5.832 -0.130 1.00 97.06 81 CYS A CA 1
ATOM 653 C C . CYS A 1 81 ? 13.747 5.422 -1.479 1.00 97.06 81 CYS A C 1
ATOM 655 O O . CYS A 1 81 ? 14.080 4.350 -1.985 1.00 97.06 81 CYS A O 1
ATOM 657 N N . LEU A 1 82 ? 12.918 6.282 -2.087 1.00 96.44 82 LEU A N 1
ATOM 658 C CA . LEU A 1 82 ? 12.370 6.054 -3.428 1.00 96.44 82 LEU A CA 1
ATOM 659 C C . LEU A 1 82 ? 13.486 5.944 -4.470 1.00 96.44 82 LEU A C 1
ATOM 661 O O . LEU A 1 82 ? 13.535 4.968 -5.215 1.00 96.44 82 LEU A O 1
ATOM 665 N N . GLN A 1 83 ? 14.420 6.895 -4.482 1.00 95.50 83 GLN A N 1
ATOM 666 C CA . GLN A 1 83 ? 15.545 6.897 -5.419 1.00 95.50 83 GLN A CA 1
ATOM 667 C C . GLN A 1 83 ? 16.474 5.696 -5.200 1.00 95.50 83 GLN A C 1
ATOM 669 O O . GLN A 1 83 ? 16.895 5.052 -6.164 1.00 95.50 83 GLN A O 1
ATOM 674 N N . GLY A 1 84 ? 16.728 5.330 -3.938 1.00 96.19 84 GLY A N 1
ATOM 675 C CA . GLY A 1 84 ? 17.455 4.111 -3.591 1.00 96.19 84 GLY A CA 1
ATOM 676 C C . GLY A 1 84 ? 16.786 2.862 -4.166 1.00 96.19 84 GLY A C 1
ATOM 677 O O . GLY A 1 84 ? 17.442 2.070 -4.840 1.00 96.19 84 GLY A O 1
ATOM 678 N N . PHE A 1 85 ? 15.470 2.724 -3.993 1.00 96.31 85 PHE A N 1
ATOM 679 C CA . PHE A 1 85 ? 14.705 1.611 -4.553 1.00 96.31 85 PHE A CA 1
ATOM 680 C C . PHE A 1 85 ? 14.697 1.611 -6.090 1.00 96.31 85 PHE A C 1
ATOM 682 O O . PHE A 1 85 ? 14.852 0.556 -6.701 1.00 96.31 85 PHE A O 1
ATOM 689 N N . LEU A 1 86 ? 14.561 2.775 -6.734 1.00 96.00 86 LEU A N 1
ATOM 690 C CA . LEU A 1 86 ? 14.524 2.913 -8.196 1.00 96.00 86 LEU A CA 1
ATOM 691 C C . LEU A 1 86 ? 15.865 2.597 -8.874 1.00 96.00 86 LEU A C 1
ATOM 693 O O . LEU A 1 86 ? 15.879 2.223 -10.050 1.00 96.00 86 LEU A O 1
ATOM 697 N N . SER A 1 87 ? 16.980 2.715 -8.147 1.00 94.88 87 SER A N 1
ATOM 698 C CA . SER A 1 87 ? 18.328 2.452 -8.668 1.00 94.88 87 SER A CA 1
ATOM 699 C C . SER A 1 87 ? 18.536 1.012 -9.160 1.00 94.88 87 SER A C 1
ATOM 701 O O . SER A 1 87 ? 19.405 0.767 -9.998 1.00 94.88 87 SER A O 1
ATOM 703 N N . GLN A 1 88 ? 17.701 0.066 -8.713 1.00 94.56 88 GLN A N 1
ATOM 704 C CA . GLN A 1 88 ? 17.766 -1.330 -9.153 1.00 94.56 88 GLN A CA 1
ATOM 705 C C . GLN A 1 88 ? 17.306 -1.533 -10.612 1.00 94.56 88 GLN A C 1
ATOM 707 O O . GLN A 1 88 ? 17.678 -2.518 -11.253 1.00 94.56 88 GLN A O 1
ATOM 712 N N . PHE A 1 89 ? 16.514 -0.608 -11.169 1.00 93.50 89 PHE A N 1
ATOM 713 C CA . PHE A 1 89 ? 15.942 -0.742 -12.510 1.00 93.50 89 PHE A CA 1
ATOM 714 C C . PHE A 1 89 ? 16.850 -0.098 -13.566 1.00 93.50 89 PHE A C 1
ATOM 716 O O . PHE A 1 89 ? 16.873 1.120 -13.733 1.00 93.50 89 PHE A O 1
ATOM 723 N N . ARG A 1 90 ? 17.582 -0.929 -14.321 1.00 89.19 90 ARG A N 1
ATOM 724 C CA . ARG A 1 90 ? 18.579 -0.467 -15.311 1.00 89.19 90 ARG A CA 1
ATOM 725 C C . ARG A 1 90 ? 17.979 0.164 -16.569 1.00 89.19 90 ARG A C 1
ATOM 727 O O . ARG A 1 90 ? 18.604 1.019 -17.186 1.00 89.19 90 ARG A O 1
ATOM 734 N N . SER A 1 91 ? 16.792 -0.274 -16.989 1.00 93.12 91 SER A N 1
ATOM 735 C CA . SER A 1 91 ? 16.139 0.268 -18.185 1.00 93.12 91 SER A CA 1
ATOM 736 C C . SER A 1 91 ? 15.509 1.621 -17.872 1.00 93.12 91 SER A C 1
ATOM 738 O O . SER A 1 91 ? 14.585 1.695 -17.067 1.00 93.12 91 SER A O 1
ATOM 740 N N . GLU A 1 92 ? 15.949 2.683 -18.551 1.00 92.19 92 GLU A N 1
ATOM 741 C CA . GLU A 1 92 ? 15.432 4.040 -18.334 1.00 92.19 92 GLU A CA 1
ATOM 742 C C . GLU A 1 92 ? 13.912 4.125 -18.532 1.00 92.19 92 GLU A C 1
ATOM 744 O O . GLU A 1 92 ? 13.199 4.685 -17.698 1.00 92.19 92 GLU A O 1
ATOM 749 N N . ARG A 1 93 ? 13.398 3.500 -19.599 1.00 91.50 93 ARG A N 1
ATOM 750 C CA . ARG A 1 93 ? 11.957 3.449 -19.884 1.00 91.50 93 ARG A CA 1
ATOM 751 C C . ARG A 1 93 ? 11.184 2.764 -18.757 1.00 91.50 93 ARG A C 1
ATOM 753 O O . ARG A 1 93 ? 10.129 3.251 -18.353 1.00 91.50 93 ARG A O 1
ATOM 760 N N . GLN A 1 94 ? 11.690 1.632 -18.271 1.00 90.56 94 GLN A N 1
ATOM 761 C CA . GLN A 1 94 ? 11.063 0.884 -17.184 1.00 90.56 94 GLN A CA 1
ATOM 762 C C . GLN A 1 94 ? 11.115 1.679 -15.876 1.00 90.56 94 GLN A C 1
ATOM 764 O O . GLN A 1 94 ? 10.081 1.846 -15.234 1.00 90.56 94 GLN A O 1
ATOM 769 N N . ARG A 1 95 ? 12.288 2.223 -15.530 1.00 94.94 95 ARG A N 1
ATOM 770 C CA . ARG A 1 95 ? 12.512 3.039 -14.335 1.00 94.94 95 ARG A CA 1
ATOM 771 C C . ARG A 1 95 ? 11.568 4.232 -14.300 1.00 94.94 95 ARG A C 1
ATOM 773 O O . ARG A 1 95 ? 10.854 4.380 -13.322 1.00 94.94 95 ARG A O 1
ATOM 780 N N . LYS A 1 96 ? 11.476 5.004 -15.389 1.00 94.62 96 LYS A N 1
ATOM 781 C CA . LYS A 1 96 ? 10.5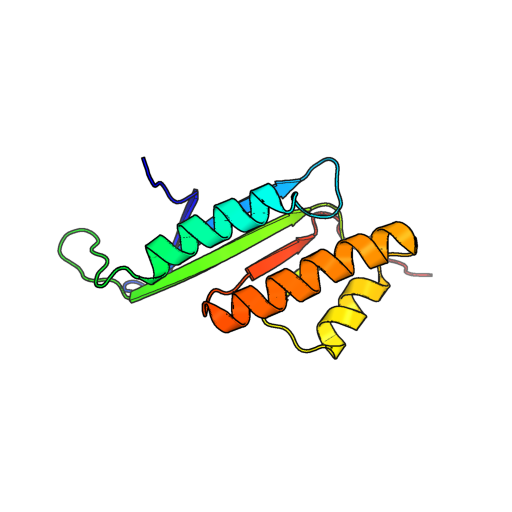63 6.153 -15.490 1.00 94.62 96 LYS A CA 1
ATOM 782 C C . LYS A 1 96 ? 9.101 5.741 -15.316 1.00 94.62 96 LYS A C 1
ATOM 784 O O . LYS A 1 96 ? 8.338 6.419 -14.638 1.00 94.62 96 LYS A O 1
ATOM 789 N N . SER A 1 97 ? 8.700 4.609 -15.902 1.00 93.62 97 SER A N 1
ATOM 790 C CA . SER A 1 97 ? 7.341 4.096 -15.716 1.00 93.62 97 SER A CA 1
ATOM 791 C C . SER A 1 97 ? 7.067 3.700 -14.266 1.00 93.62 97 SER A C 1
ATOM 793 O O . SER A 1 97 ? 5.958 3.940 -13.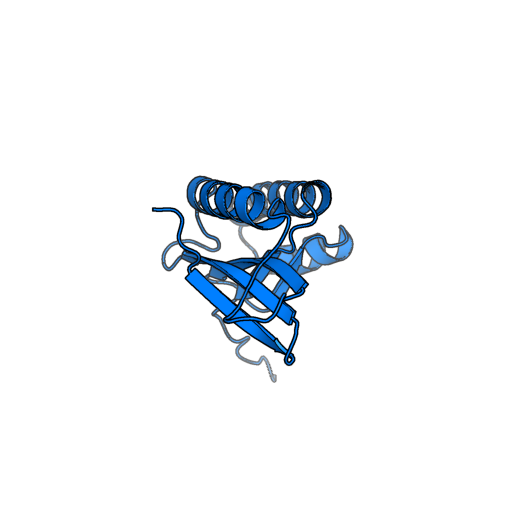801 1.00 93.62 97 SER A O 1
ATOM 795 N N . ILE A 1 98 ? 8.019 3.067 -13.579 1.00 95.31 98 ILE A N 1
ATOM 796 C CA . ILE A 1 98 ? 7.879 2.662 -12.175 1.00 95.31 98 ILE A CA 1
ATOM 797 C C . ILE A 1 98 ? 7.870 3.895 -11.276 1.00 95.31 98 ILE A C 1
ATOM 799 O O . ILE A 1 98 ? 6.977 4.021 -10.448 1.00 95.31 98 ILE A O 1
ATOM 803 N N . GLU A 1 99 ? 8.799 4.821 -11.489 1.00 96.75 99 GLU A N 1
ATOM 804 C CA . GLU A 1 99 ? 8.909 6.093 -10.778 1.00 96.75 99 GLU A CA 1
ATOM 805 C C . GLU A 1 99 ? 7.588 6.860 -10.818 1.00 96.75 99 GLU A C 1
ATOM 807 O O . GLU A 1 99 ? 7.037 7.151 -9.765 1.00 96.75 99 GLU A O 1
ATOM 812 N N . CYS A 1 100 ? 6.984 7.061 -11.997 1.00 96.25 100 CYS A N 1
ATOM 813 C CA . CYS A 1 100 ? 5.679 7.723 -12.084 1.00 96.25 100 CYS A CA 1
ATOM 814 C C . CYS A 1 100 ? 4.591 7.029 -11.244 1.00 96.25 100 CYS A C 1
ATOM 816 O O . CYS A 1 100 ? 3.781 7.712 -10.618 1.00 96.25 100 CYS A O 1
ATOM 818 N N . LYS A 1 101 ? 4.560 5.687 -11.215 1.00 96.56 101 LYS A N 1
ATOM 819 C CA . LYS A 1 101 ? 3.596 4.946 -10.384 1.00 96.56 101 LYS A CA 1
ATOM 820 C C . LYS A 1 101 ? 3.890 5.117 -8.894 1.00 96.56 101 LYS A C 1
ATOM 822 O O . LYS A 1 101 ? 2.962 5.348 -8.125 1.00 96.56 101 LYS A O 1
ATOM 827 N N . LEU A 1 102 ? 5.155 4.988 -8.493 1.00 97.31 102 LEU A N 1
ATOM 828 C CA . LEU A 1 102 ? 5.573 5.055 -7.095 1.00 97.31 102 LEU A CA 1
ATOM 829 C C . LEU A 1 102 ? 5.421 6.456 -6.527 1.00 97.31 102 LEU A C 1
ATOM 831 O O . LEU A 1 102 ? 4.895 6.581 -5.435 1.00 97.31 102 LEU A O 1
ATOM 835 N N . THR A 1 103 ? 5.804 7.500 -7.259 1.00 97.94 103 THR A N 1
ATOM 836 C CA . THR A 1 103 ? 5.611 8.888 -6.823 1.00 97.94 103 THR A CA 1
ATOM 837 C C . THR A 1 103 ? 4.131 9.187 -6.604 1.00 97.94 103 THR A C 1
ATOM 839 O O . THR A 1 103 ? 3.772 9.772 -5.583 1.00 97.94 103 THR A O 1
ATOM 842 N N . TRP A 1 104 ? 3.261 8.737 -7.518 1.00 98.19 104 TRP A N 1
ATOM 843 C CA . TRP A 1 104 ? 1.815 8.873 -7.345 1.00 98.19 104 TRP A CA 1
ATOM 844 C C . TRP A 1 104 ? 1.326 8.107 -6.111 1.00 98.19 104 TRP A C 1
ATOM 846 O O . TRP A 1 104 ? 0.727 8.701 -5.221 1.00 98.19 104 TRP A O 1
ATOM 856 N N . LEU A 1 105 ? 1.641 6.812 -6.007 1.00 98.38 105 LEU A N 1
ATOM 857 C CA . LEU A 1 105 ? 1.197 5.980 -4.888 1.00 98.38 105 LEU A CA 1
ATOM 858 C C . LEU A 1 105 ? 1.733 6.486 -3.543 1.00 98.38 105 LEU A C 1
ATOM 860 O O . LEU A 1 105 ? 1.011 6.448 -2.555 1.00 98.38 105 LEU A O 1
ATOM 864 N N . ASN A 1 106 ? 2.969 6.981 -3.501 1.00 98.50 106 ASN A N 1
ATOM 865 C CA . ASN A 1 106 ? 3.588 7.554 -2.311 1.00 98.50 106 ASN A CA 1
ATOM 866 C C . ASN A 1 106 ? 2.786 8.749 -1.794 1.00 98.50 106 ASN A C 1
ATOM 868 O O . ASN A 1 106 ? 2.488 8.830 -0.604 1.00 98.50 106 ASN A O 1
ATOM 872 N N . ARG A 1 107 ? 2.393 9.643 -2.709 1.00 98.31 107 ARG A N 1
ATOM 873 C CA . ARG A 1 107 ? 1.586 10.817 -2.386 1.00 98.31 107 ARG A CA 1
ATOM 874 C C . ARG A 1 107 ? 0.182 10.438 -1.923 1.00 98.31 107 ARG A C 1
ATOM 876 O O . ARG A 1 107 ? -0.283 10.977 -0.927 1.00 98.31 107 ARG A O 1
ATOM 883 N N . GLU A 1 108 ? -0.479 9.517 -2.616 1.00 98.19 108 GLU A N 1
ATOM 884 C CA . GLU A 1 108 ? -1.817 9.061 -2.219 1.00 98.19 108 GLU A CA 1
ATOM 885 C C . GLU A 1 108 ? -1.790 8.328 -0.871 1.00 98.19 108 GLU A C 1
ATOM 887 O O . GLU A 1 108 ? -2.653 8.558 -0.033 1.00 98.19 108 GLU A O 1
ATOM 892 N N . SER A 1 109 ? -0.768 7.504 -0.619 1.00 97.81 109 SER A N 1
ATOM 893 C CA . SER A 1 109 ? -0.586 6.807 0.665 1.00 97.81 109 SER A CA 1
ATOM 894 C C . SER A 1 109 ? -0.465 7.800 1.826 1.00 97.81 109 SER A C 1
ATOM 896 O O . SER A 1 109 ? -1.083 7.619 2.873 1.00 97.81 109 SER A O 1
ATOM 898 N N . GLU A 1 110 ? 0.286 8.888 1.621 1.00 97.56 110 GLU A N 1
ATOM 899 C CA . GLU A 1 110 ? 0.403 9.984 2.587 1.00 97.56 110 GLU A CA 1
ATOM 900 C C . GLU A 1 110 ? -0.930 10.716 2.803 1.00 97.56 110 GLU A C 1
ATOM 902 O O . GLU A 1 110 ? -1.340 10.916 3.943 1.00 97.56 110 GLU A O 1
ATOM 907 N N . LEU A 1 111 ? -1.623 11.093 1.723 1.00 97.12 111 LEU A N 1
ATOM 908 C CA . LEU A 1 111 ? -2.882 11.843 1.792 1.00 97.12 111 LEU A CA 1
ATOM 909 C C . LEU A 1 111 ? -4.015 11.054 2.451 1.00 97.12 111 LEU A C 1
ATOM 911 O O . LEU A 1 111 ? -4.816 11.626 3.187 1.00 97.12 111 LEU A O 1
ATOM 915 N N . LEU A 1 112 ? -4.095 9.755 2.168 1.00 96.19 112 LEU A N 1
ATOM 916 C CA . LEU A 1 112 ? -5.162 8.886 2.658 1.00 96.19 112 LEU A CA 1
ATOM 917 C C . LEU A 1 112 ? -4.855 8.291 4.038 1.00 96.19 112 LEU A C 1
ATOM 919 O O . LEU A 1 112 ? -5.734 7.669 4.631 1.00 96.19 112 LEU A O 1
ATOM 923 N N . GLY A 1 113 ? -3.622 8.438 4.538 1.00 96.12 113 GLY A N 1
ATOM 924 C CA . GLY A 1 113 ? -3.174 7.768 5.760 1.00 96.12 113 GLY A CA 1
ATOM 925 C C . GLY A 1 113 ? -3.173 6.239 5.638 1.00 96.12 113 GLY A C 1
ATOM 926 O O . GLY A 1 113 ? -3.349 5.543 6.634 1.00 96.12 113 GLY A O 1
ATOM 927 N N . ILE A 1 114 ? -3.008 5.714 4.420 1.00 97.94 114 ILE A N 1
ATOM 928 C CA . ILE A 1 114 ? -3.006 4.277 4.118 1.00 97.94 114 ILE A CA 1
ATOM 929 C C . ILE A 1 114 ? -1.581 3.877 3.766 1.00 97.94 114 ILE A C 1
ATOM 931 O O . ILE A 1 114 ? -1.015 4.367 2.791 1.00 97.94 114 ILE A O 1
ATOM 935 N N . GLN A 1 115 ? -1.002 2.957 4.533 1.00 98.12 115 GLN A N 1
ATOM 936 C CA . GLN A 1 115 ? 0.329 2.440 4.233 1.00 98.12 115 GLN A CA 1
ATOM 937 C C . GLN A 1 115 ? 0.277 1.499 3.023 1.00 98.12 115 GLN A C 1
ATOM 939 O O . GLN A 1 115 ? -0.596 0.632 2.943 1.00 98.12 115 GLN A O 1
ATOM 944 N N . ALA A 1 116 ? 1.248 1.613 2.115 1.00 98.38 116 ALA A N 1
ATOM 945 C CA . ALA A 1 116 ? 1.455 0.635 1.051 1.00 98.38 116 ALA A CA 1
ATOM 946 C C . ALA A 1 116 ? 2.804 -0.069 1.211 1.00 98.38 116 ALA A C 1
ATOM 948 O O . ALA A 1 116 ? 3.842 0.577 1.308 1.00 98.38 116 ALA A O 1
ATOM 949 N N . ILE A 1 117 ? 2.796 -1.398 1.211 1.00 98.12 117 ILE A N 1
ATOM 950 C CA . ILE A 1 117 ? 3.992 -2.230 1.319 1.00 98.12 117 ILE A CA 1
ATOM 951 C C . ILE A 1 117 ? 4.245 -2.907 -0.023 1.00 98.12 117 ILE A C 1
ATOM 953 O O . ILE A 1 117 ? 3.413 -3.669 -0.511 1.00 98.12 117 ILE A O 1
ATOM 957 N N . LEU A 1 118 ? 5.407 -2.648 -0.610 1.00 98.06 118 LEU A N 1
ATOM 958 C CA . LEU A 1 118 ? 5.879 -3.291 -1.826 1.00 98.06 118 LEU A CA 1
ATOM 959 C C . LEU A 1 118 ? 6.841 -4.411 -1.454 1.00 98.06 118 LEU A C 1
ATOM 961 O O . LEU A 1 118 ? 7.854 -4.130 -0.824 1.00 98.06 118 LEU A O 1
ATOM 965 N N . ARG A 1 119 ? 6.567 -5.645 -1.878 1.00 96.88 119 ARG A N 1
ATOM 966 C CA . ARG A 1 119 ? 7.448 -6.800 -1.662 1.00 96.88 119 ARG A CA 1
ATOM 967 C C . ARG A 1 119 ? 7.854 -7.433 -2.978 1.00 96.88 119 ARG A C 1
ATOM 969 O O . ARG A 1 119 ? 7.014 -7.754 -3.813 1.00 96.88 119 ARG A O 1
ATOM 976 N N . GLY A 1 120 ? 9.158 -7.559 -3.148 1.00 94.12 120 GLY A N 1
ATOM 977 C CA . GLY A 1 120 ? 9.764 -8.160 -4.312 1.00 94.12 120 GLY A CA 1
ATOM 978 C C . GLY A 1 120 ? 9.837 -9.676 -4.197 1.00 94.12 120 GLY A C 1
ATOM 979 O O . GLY A 1 120 ? 10.266 -10.195 -3.168 1.00 94.12 120 GLY A O 1
ATOM 980 N N . ASP A 1 121 ? 9.470 -10.374 -5.267 1.00 88.62 121 ASP A N 1
ATOM 981 C CA . ASP A 1 121 ? 9.509 -11.839 -5.314 1.00 88.62 121 ASP A CA 1
ATOM 982 C C . ASP A 1 121 ? 10.889 -12.382 -5.740 1.00 88.62 121 ASP A C 1
ATOM 984 O O . ASP A 1 121 ? 11.128 -13.590 -5.686 1.00 88.62 121 ASP A O 1
ATOM 988 N N . THR A 1 122 ? 11.832 -11.520 -6.153 1.00 80.50 122 THR A N 1
ATOM 989 C CA . THR A 1 122 ? 13.199 -11.949 -6.478 1.00 80.50 122 THR A CA 1
ATOM 990 C C . THR A 1 122 ? 14.112 -11.835 -5.263 1.00 80.50 122 THR A C 1
ATOM 992 O O . THR A 1 122 ? 14.438 -10.738 -4.806 1.00 80.50 122 THR A O 1
ATOM 995 N N . THR A 1 123 ? 14.594 -12.972 -4.759 1.00 56.72 123 THR A N 1
ATOM 996 C CA . THR A 1 123 ? 15.700 -13.004 -3.795 1.00 56.72 123 THR A CA 1
ATOM 997 C C . THR A 1 123 ? 16.965 -12.483 -4.470 1.00 56.72 123 THR A C 1
ATOM 999 O O . THR A 1 123 ? 17.331 -12.979 -5.538 1.00 56.72 123 THR A O 1
ATOM 1002 N N . SER A 1 124 ? 17.659 -11.516 -3.862 1.00 47.91 124 SER A N 1
ATOM 1003 C CA . SER A 1 124 ? 18.993 -11.103 -4.305 1.00 47.91 124 SER A CA 1
ATOM 1004 C C . SER A 1 124 ? 19.921 -12.320 -4.279 1.00 47.91 124 SER A C 1
ATOM 1006 O O . SER A 1 124 ? 20.373 -12.735 -3.212 1.00 47.91 124 SER A O 1
ATOM 1008 N N . VAL A 1 125 ? 20.173 -12.931 -5.436 1.00 42.22 125 VAL A N 1
ATOM 1009 C CA . VAL A 1 125 ? 21.183 -13.984 -5.554 1.00 42.22 125 VAL A CA 1
ATOM 1010 C C . VAL A 1 125 ? 22.529 -13.317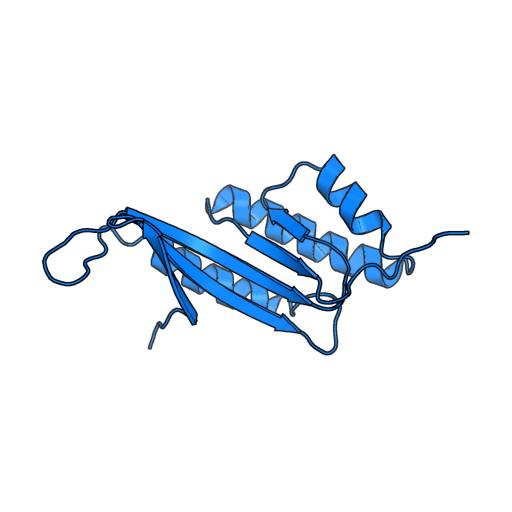 -5.283 1.00 42.22 125 VAL A C 1
ATOM 1012 O O . VAL A 1 125 ? 22.906 -12.368 -5.971 1.00 42.22 125 VAL A O 1
ATOM 1015 N N . GLY A 1 126 ? 23.190 -13.752 -4.212 1.00 40.16 126 GLY A N 1
ATOM 1016 C CA . GLY A 1 126 ? 24.402 -13.138 -3.688 1.00 40.16 126 GLY A CA 1
ATOM 1017 C C . GLY A 1 126 ? 25.529 -13.057 -4.715 1.00 40.16 126 GLY A C 1
ATOM 1018 O O . GLY A 1 126 ? 25.837 -14.027 -5.403 1.00 40.16 126 GLY A O 1
ATOM 1019 N N . GLY A 1 127 ? 26.173 -11.894 -4.771 1.00 32.78 127 GLY A N 1
ATOM 1020 C CA . GLY A 1 127 ? 27.503 -11.737 -5.343 1.00 32.78 127 GLY A CA 1
ATOM 1021 C C . GLY A 1 127 ? 28.532 -11.817 -4.223 1.00 32.78 127 GLY A C 1
ATOM 1022 O O . GLY A 1 127 ? 28.851 -10.800 -3.616 1.00 32.78 127 GLY A O 1
ATOM 1023 N N . VAL A 1 128 ? 29.019 -13.025 -3.938 1.00 38.88 128 VAL A N 1
ATOM 1024 C CA . VAL A 1 128 ? 30.362 -13.207 -3.378 1.00 38.88 128 VAL A CA 1
ATOM 1025 C C . VAL A 1 128 ? 31.271 -13.441 -4.576 1.00 38.88 128 VAL A C 1
ATOM 1027 O O . VAL A 1 128 ? 31.051 -14.358 -5.368 1.00 38.88 128 VAL A O 1
ATOM 1030 N N . SER A 1 129 ? 32.248 -12.565 -4.746 1.00 38.12 129 SER A N 1
ATOM 1031 C CA . SER A 1 129 ? 33.409 -12.736 -5.617 1.00 38.12 129 SER A CA 1
ATOM 1032 C C . SER A 1 129 ? 34.596 -12.156 -4.876 1.00 38.12 129 SER A C 1
ATOM 1034 O O . SER A 1 129 ? 34.439 -11.021 -4.373 1.00 38.12 129 SER A O 1
#

Sequence (129 aa):
YLTADEVEFINEDEVIIRESKNTTRGVLPSMNDIKDGLFKLLLYSQLSELHYEDRRLRFTAQMRLTGNFSGELSLPAKESCLQGFLSQFRSERQRKSIECKLTWLNRESELLGIQAILRGDTTSVGGVS

pLDDT: mean 92.44, std 12.78, range [32.78, 98.5]

Radius of gyration: 16.25 Å; chains: 1; bounding box: 53×26×41 Å

Foldseek 3Di:
DLDFPDWADPDPAEIEGEHEDEDPPAQWHDLVSVVVRLVSQLVVQPDPWDDDPNGTHHYHYEYEIEGAAADKDKAPDDPVSLVVRLVRDPDPVNSVVVSVSCVVSNVSCVVSVYMYMYHHPDYPPDDDD